Protein AF-A0A699I333-F1 (afdb_monomer_lite)

pLDDT: mean 75.97, std 19.04, range [36.66, 93.88]

Foldseek 3Di:
DDDDDDDDCVVPVVLCVVVVNDDPPWDWDQDFQVGTDDTDHDDPVRVVVVVVVCVVPVDPDDPPDGGDDPPPPPPPVPDPPPDDDDDDD

Secondary structure (DSSP, 8-state):
--------TTT-HHHHHHTT--SSSEEEEEEGGGEEEEEEE--GGGTHHHHHHHHHH--S----SSPPPTT-S-----PPP--------

Radius of gyration: 18.67 Å; chains: 1; bounding box: 29×56×55 Å

Structure (mmCIF, N/CA/C/O backbone):
data_AF-A0A699I333-F1
#
_entry.id   AF-A0A699I333-F1
#
loop_
_atom_site.group_PDB
_atom_site.id
_atom_site.type_symbol
_atom_site.label_atom_id
_atom_site.label_alt_id
_atom_site.label_comp_id
_atom_site.label_asym_id
_atom_site.label_entity_id
_atom_site.label_seq_id
_atom_site.pdbx_PDB_ins_code
_atom_site.Cartn_x
_atom_site.Cartn_y
_atom_site.Cartn_z
_atom_site.occupancy
_atom_site.B_iso_or_equiv
_atom_site.auth_seq_id
_atom_site.auth_comp_id
_atom_site.auth_asym_id
_atom_site.auth_atom_id
_atom_site.pdbx_PDB_model_num
ATOM 1 N N . GLU A 1 1 ? 0.401 1.209 -16.889 1.00 75.50 1 GLU A N 1
ATOM 2 C CA . GLU A 1 1 ? -0.701 1.975 -16.261 1.00 75.50 1 GLU A CA 1
ATOM 3 C C . GLU A 1 1 ? -0.923 1.491 -14.834 1.00 75.50 1 GLU A C 1
ATOM 5 O O . GLU A 1 1 ? -0.607 0.342 -14.546 1.00 75.50 1 GLU A O 1
ATOM 10 N N . ILE A 1 2 ? -1.423 2.354 -13.946 1.00 85.50 2 ILE A N 1
ATOM 11 C CA . ILE A 1 2 ? -1.675 2.022 -12.535 1.00 85.50 2 ILE A CA 1
ATOM 12 C C . ILE A 1 2 ? -3.179 2.083 -12.286 1.00 85.50 2 ILE A C 1
ATOM 14 O O . ILE A 1 2 ? -3.806 3.109 -12.549 1.00 85.50 2 ILE A O 1
ATOM 18 N N . LEU A 1 3 ? -3.744 1.001 -11.751 1.00 89.06 3 LEU A N 1
ATOM 19 C CA . LEU A 1 3 ? -5.153 0.931 -11.383 1.00 89.06 3 LEU A CA 1
ATOM 20 C C . LEU A 1 3 ? -5.330 1.235 -9.893 1.00 89.06 3 LEU A C 1
ATOM 22 O O . LEU A 1 3 ? -4.750 0.566 -9.040 1.00 89.06 3 LEU A O 1
ATOM 26 N N . PHE A 1 4 ? -6.176 2.215 -9.582 1.00 90.69 4 PHE A N 1
ATOM 27 C CA . PHE A 1 4 ? -6.542 2.548 -8.209 1.00 90.69 4 PHE A CA 1
ATOM 28 C C . PHE A 1 4 ? -7.902 1.943 -7.869 1.00 90.69 4 PHE A C 1
ATOM 30 O O . PHE A 1 4 ? -8.940 2.415 -8.332 1.00 90.69 4 PHE A O 1
ATOM 37 N N . LEU A 1 5 ? -7.893 0.912 -7.027 1.00 91.38 5 LEU A N 1
ATOM 38 C CA . LEU A 1 5 ? -9.103 0.289 -6.501 1.00 91.38 5 LEU A CA 1
ATOM 39 C C . LEU A 1 5 ? -9.432 0.883 -5.131 1.00 91.38 5 LEU A C 1
ATOM 41 O O . LEU A 1 5 ? -8.656 0.767 -4.184 1.00 91.38 5 LEU A O 1
ATOM 45 N N . LYS A 1 6 ? -10.592 1.533 -5.030 1.00 92.00 6 LYS A N 1
ATOM 46 C CA . LYS A 1 6 ? -11.110 2.063 -3.766 1.00 92.00 6 LYS A CA 1
ATOM 47 C C . LYS A 1 6 ? -12.012 1.014 -3.135 1.00 92.00 6 LYS A C 1
ATOM 49 O O . LYS A 1 6 ? -13.039 0.670 -3.707 1.00 92.00 6 LYS A O 1
ATOM 54 N N . VAL A 1 7 ? -11.634 0.539 -1.956 1.00 90.69 7 VAL A N 1
ATOM 55 C CA . VAL A 1 7 ? -12.443 -0.390 -1.164 1.00 90.69 7 VAL A CA 1
ATOM 56 C C . VAL A 1 7 ? -12.958 0.356 0.058 1.00 90.69 7 VAL A C 1
ATOM 58 O O . VAL A 1 7 ? -12.167 0.877 0.843 1.00 90.69 7 VAL A O 1
ATOM 61 N N . ASN A 1 8 ? -14.281 0.422 0.215 1.00 92.12 8 ASN A N 1
ATOM 62 C CA . ASN A 1 8 ? -14.885 0.957 1.429 1.00 92.12 8 ASN A CA 1
ATOM 63 C C . ASN A 1 8 ? -14.799 -0.099 2.539 1.00 92.12 8 ASN A C 1
ATOM 65 O O . ASN A 1 8 ? -15.363 -1.189 2.405 1.00 92.12 8 ASN A O 1
ATOM 69 N N . PHE A 1 9 ? -14.097 0.231 3.625 1.00 91.25 9 PHE A N 1
ATOM 70 C CA . PHE A 1 9 ? -13.920 -0.665 4.765 1.00 91.25 9 PHE A CA 1
ATOM 71 C C . PHE A 1 9 ? -15.249 -1.012 5.438 1.00 91.25 9 PHE A C 1
ATOM 73 O O . PHE A 1 9 ? -15.438 -2.156 5.844 1.00 91.25 9 PHE A O 1
ATOM 80 N N . ASP A 1 10 ? -16.177 -0.058 5.542 1.00 90.88 10 ASP A N 1
ATOM 81 C CA . ASP A 1 10 ? -17.427 -0.280 6.266 1.00 90.88 10 ASP A CA 1
ATOM 82 C C . ASP A 1 10 ? -18.394 -1.201 5.523 1.00 90.88 10 ASP A C 1
ATOM 84 O O . ASP A 1 10 ? -19.072 -2.014 6.153 1.00 90.88 10 ASP A O 1
ATOM 88 N N . GLU A 1 11 ? -18.398 -1.135 4.194 1.00 93.88 11 GLU A N 1
ATOM 89 C CA . GLU A 1 11 ? -19.212 -1.999 3.332 1.00 93.88 11 GLU A CA 1
ATOM 90 C C . GLU A 1 11 ? -18.573 -3.383 3.131 1.00 93.88 11 GLU A C 1
ATOM 92 O O . GLU A 1 11 ? -19.279 -4.379 2.996 1.00 93.88 11 GLU A O 1
ATOM 97 N N . ASN A 1 12 ? -17.236 -3.477 3.161 1.00 90.44 12 ASN A N 1
ATOM 98 C CA . ASN A 1 12 ? -16.486 -4.697 2.835 1.00 90.44 12 ASN A CA 1
ATOM 99 C C . ASN A 1 12 ? -15.704 -5.267 4.031 1.00 90.44 12 ASN A C 1
ATOM 101 O O . ASN A 1 12 ? -14.674 -5.925 3.858 1.00 90.44 12 ASN A O 1
ATOM 105 N N . LYS A 1 13 ? -16.210 -5.074 5.257 1.00 89.50 13 LYS A N 1
ATOM 106 C CA . LYS A 1 13 ? -15.597 -5.561 6.510 1.00 89.50 13 LYS A CA 1
ATOM 107 C C . LYS A 1 13 ? -15.043 -6.995 6.444 1.00 89.50 13 LYS A C 1
ATOM 109 O O . LYS A 1 13 ? -13.905 -7.178 6.879 1.00 89.50 13 LYS A O 1
ATOM 114 N N . PRO A 1 14 ? -15.771 -8.020 5.946 1.00 89.19 14 PRO A N 1
ATOM 115 C CA . PRO A 1 14 ? -15.233 -9.383 5.898 1.00 89.19 14 PRO A CA 1
ATOM 116 C C . PRO A 1 14 ? -14.019 -9.507 4.966 1.00 89.19 14 PRO A C 1
ATOM 118 O O . PRO A 1 14 ? -13.039 -10.152 5.330 1.00 89.19 14 PRO A O 1
ATOM 121 N N . MET A 1 15 ? -14.034 -8.834 3.812 1.00 87.62 15 MET A N 1
ATOM 122 C CA . MET A 1 15 ? -12.905 -8.821 2.878 1.00 87.62 15 MET A CA 1
ATOM 123 C C . MET A 1 15 ? -11.685 -8.133 3.502 1.00 87.62 15 MET A C 1
ATOM 125 O O . MET A 1 15 ? -10.595 -8.697 3.496 1.00 87.62 15 MET A O 1
ATOM 129 N N . CYS A 1 16 ? -11.858 -6.949 4.096 1.00 89.38 16 CYS A N 1
ATOM 130 C CA . CYS A 1 16 ? -10.757 -6.217 4.729 1.00 89.38 16 CYS A CA 1
ATOM 131 C C . CYS A 1 16 ? -10.142 -6.990 5.907 1.00 89.38 16 CYS A C 1
ATOM 133 O O . CYS A 1 16 ? -8.923 -6.977 6.075 1.00 89.38 16 CYS A O 1
ATOM 135 N N . LYS A 1 17 ? -10.961 -7.713 6.687 1.00 88.06 17 LYS A N 1
ATOM 136 C CA . LYS A 1 17 ? -10.474 -8.613 7.745 1.00 88.06 17 LYS A CA 1
ATOM 137 C C . LYS A 1 17 ? -9.625 -9.754 7.182 1.00 88.06 17 LYS A C 1
ATOM 139 O O . LYS A 1 17 ? -8.553 -10.009 7.724 1.00 88.06 17 LYS A O 1
ATOM 144 N N . ASN A 1 18 ? -10.070 -10.387 6.095 1.00 87.44 18 ASN A N 1
ATOM 145 C CA . ASN A 1 18 ? -9.324 -11.462 5.433 1.00 87.44 18 ASN A CA 1
ATOM 146 C C . ASN A 1 18 ? -8.015 -10.972 4.791 1.00 87.44 18 ASN A C 1
ATOM 148 O O . ASN A 1 18 ? -7.053 -11.724 4.722 1.00 87.44 18 ASN A O 1
ATOM 152 N N . LEU A 1 19 ? -7.958 -9.707 4.366 1.00 86.69 19 LEU A N 1
ATOM 153 C CA . LEU A 1 19 ? -6.746 -9.051 3.856 1.00 86.69 19 LEU A CA 1
ATOM 154 C C . LEU A 1 19 ? -5.836 -8.496 4.970 1.00 86.69 19 LEU A C 1
ATOM 156 O O . LEU A 1 19 ? -4.898 -7.750 4.697 1.00 86.69 19 LEU A O 1
ATOM 160 N N . ASN A 1 20 ? -6.110 -8.830 6.237 1.00 87.12 20 ASN A N 1
ATOM 161 C CA . ASN A 1 20 ? -5.376 -8.355 7.413 1.00 87.12 20 ASN A CA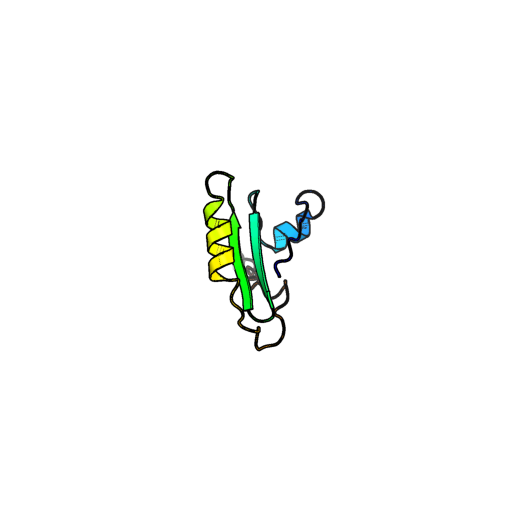 1
ATOM 162 C C . ASN A 1 20 ? -5.307 -6.816 7.545 1.00 87.12 20 ASN A C 1
ATOM 164 O O . ASN A 1 20 ? -4.390 -6.278 8.176 1.00 87.12 20 ASN A O 1
ATOM 168 N N . VAL A 1 21 ? -6.304 -6.094 7.026 1.00 89.00 21 VAL A N 1
ATOM 169 C CA . VAL A 1 21 ? -6.412 -4.636 7.160 1.00 89.00 21 VAL A CA 1
ATOM 170 C C . VAL A 1 21 ? -6.965 -4.288 8.543 1.00 89.00 21 VAL A C 1
ATOM 172 O O . VAL A 1 21 ? -8.136 -4.522 8.839 1.00 89.00 21 VAL A O 1
ATOM 175 N N . LYS A 1 22 ? -6.110 -3.724 9.405 1.00 87.50 22 LYS A N 1
ATOM 176 C CA . LYS A 1 22 ? -6.446 -3.384 10.805 1.00 87.50 22 LYS A CA 1
ATOM 177 C C . LYS A 1 22 ? -6.591 -1.888 11.080 1.00 87.50 22 LYS A C 1
ATOM 179 O O . LYS A 1 22 ? -7.228 -1.508 12.054 1.00 87.50 22 LYS A O 1
ATOM 184 N N . VAL A 1 23 ? -5.958 -1.049 10.265 1.00 91.19 23 VAL A N 1
ATOM 185 C CA . VAL A 1 23 ? -5.894 0.406 10.455 1.00 91.19 23 VAL A CA 1
ATOM 186 C C . VAL A 1 23 ? -6.197 1.094 9.136 1.00 91.19 23 VAL A C 1
ATOM 188 O O . VAL A 1 23 ? -5.881 0.551 8.082 1.00 91.19 23 VAL A O 1
ATOM 191 N N . LEU A 1 24 ? -6.778 2.288 9.187 1.00 89.44 24 LEU A N 1
ATOM 192 C CA . LEU A 1 24 ? -7.070 3.100 8.008 1.00 89.44 24 LEU A CA 1
ATOM 193 C C . LEU A 1 24 ? -6.273 4.412 8.086 1.00 89.44 24 LEU A C 1
ATOM 195 O O . LEU A 1 24 ? -6.131 4.956 9.182 1.00 89.44 24 LEU A O 1
ATOM 199 N N . PRO A 1 25 ? -5.745 4.931 6.962 1.00 91.19 25 PRO A N 1
ATOM 200 C CA . PRO A 1 25 ? -5.792 4.378 5.604 1.00 91.19 25 PRO A CA 1
ATOM 201 C C . PRO A 1 25 ? -4.768 3.246 5.391 1.00 91.19 25 PRO A C 1
ATOM 203 O O . PRO A 1 25 ? -3.653 3.300 5.921 1.00 91.19 25 PRO A O 1
ATOM 206 N N . TYR A 1 26 ? -5.128 2.247 4.578 1.00 92.00 26 TYR A N 1
ATOM 207 C CA . TYR A 1 26 ? -4.280 1.096 4.240 1.00 92.00 26 TYR A CA 1
ATOM 208 C C . TYR A 1 26 ? -4.167 0.914 2.727 1.00 92.00 26 TYR A C 1
ATOM 210 O O . TYR A 1 26 ? -5.140 1.126 2.007 1.00 92.00 26 TYR A O 1
ATOM 218 N N . PHE A 1 27 ? -2.991 0.502 2.255 1.00 91.69 27 PHE A N 1
ATOM 219 C CA . PHE A 1 27 ? -2.697 0.320 0.839 1.00 91.69 27 PHE A CA 1
ATOM 220 C C . PHE A 1 27 ? -2.042 -1.038 0.597 1.00 91.69 27 PHE A C 1
ATOM 222 O O . PHE A 1 27 ? -1.089 -1.414 1.284 1.00 91.69 27 PHE A O 1
ATOM 229 N N . HIS A 1 28 ? -2.535 -1.732 -0.424 1.00 91.31 28 HIS A N 1
ATOM 230 C CA . HIS A 1 28 ? -1.914 -2.925 -0.978 1.00 91.31 28 HIS A CA 1
ATOM 231 C C . HIS A 1 28 ? -1.506 -2.652 -2.422 1.00 91.31 28 HIS A C 1
ATOM 233 O O . HIS A 1 28 ? -2.276 -2.076 -3.191 1.00 91.31 28 HIS A O 1
ATOM 239 N N . PHE A 1 29 ? -0.305 -3.082 -2.786 1.00 90.88 29 PHE A N 1
ATOM 240 C CA . PHE A 1 29 ? 0.175 -3.051 -4.161 1.00 90.88 29 PHE A CA 1
ATOM 241 C C . PHE A 1 29 ? 0.193 -4.470 -4.695 1.00 90.88 29 PHE A C 1
ATOM 243 O O . PHE A 1 29 ? 0.820 -5.342 -4.094 1.00 90.88 29 PHE A O 1
ATOM 250 N N . TYR A 1 30 ? -0.460 -4.677 -5.833 1.00 88.31 30 TYR A N 1
ATOM 251 C CA . TYR A 1 30 ? -0.479 -5.958 -6.524 1.00 88.31 30 TYR A CA 1
ATOM 252 C C . TYR A 1 30 ? 0.097 -5.817 -7.927 1.00 88.31 30 TYR A C 1
ATOM 254 O O . TYR A 1 30 ? -0.099 -4.793 -8.584 1.00 88.31 30 TYR A O 1
ATOM 262 N N . ARG A 1 31 ? 0.786 -6.858 -8.395 1.00 85.88 31 ARG A N 1
ATOM 263 C CA . ARG A 1 31 ? 1.322 -6.922 -9.754 1.00 85.88 31 ARG A CA 1
ATOM 264 C C . ARG A 1 31 ? 1.268 -8.348 -10.288 1.00 85.88 31 ARG A C 1
ATOM 266 O O . ARG A 1 31 ? 2.055 -9.184 -9.868 1.00 85.88 31 ARG A O 1
ATOM 273 N N . GLY A 1 32 ? 0.363 -8.595 -11.236 1.00 82.94 32 GLY A N 1
ATOM 274 C CA . GLY A 1 32 ? 0.275 -9.820 -12.042 1.00 82.94 32 GLY A CA 1
ATOM 275 C C . GLY A 1 32 ? 0.715 -11.112 -11.336 1.00 82.94 32 GLY A C 1
ATOM 276 O O . GLY A 1 32 ? 0.117 -11.538 -10.350 1.00 82.94 32 GLY A O 1
ATOM 277 N N . ALA A 1 33 ? 1.787 -11.724 -11.842 1.00 83.00 33 ALA A N 1
ATOM 278 C CA . ALA A 1 33 ? 2.373 -12.964 -11.319 1.00 83.00 33 ALA A CA 1
ATOM 279 C C . ALA A 1 33 ? 3.150 -12.808 -9.997 1.00 83.00 33 ALA A C 1
ATOM 281 O O . ALA A 1 33 ? 3.374 -13.789 -9.287 1.00 83.00 33 ALA A O 1
ATOM 282 N N . ASP A 1 34 ? 3.562 -11.590 -9.643 1.00 81.19 34 ASP A N 1
ATOM 283 C CA . ASP A 1 34 ? 4.254 -11.326 -8.379 1.00 81.19 34 ASP A CA 1
ATOM 284 C C . ASP A 1 34 ? 3.275 -11.331 -7.195 1.00 81.19 34 ASP A C 1
ATOM 286 O O . ASP A 1 34 ? 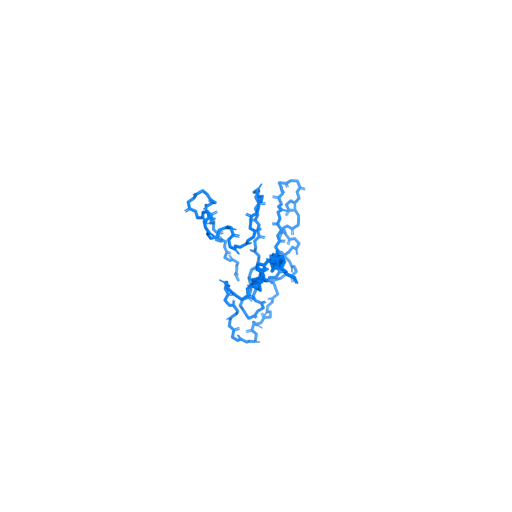3.658 -11.633 -6.064 1.00 81.19 34 ASP A O 1
ATOM 290 N N . GLY A 1 35 ? 1.990 -11.064 -7.452 1.00 86.25 35 GLY A N 1
ATOM 291 C CA . GLY A 1 35 ? 0.962 -10.978 -6.421 1.00 86.25 35 GLY A CA 1
ATOM 292 C C . GLY A 1 35 ? 1.130 -9.710 -5.589 1.00 86.25 35 GLY A C 1
ATOM 293 O O . GLY A 1 35 ? 1.279 -8.624 -6.149 1.00 86.25 35 GLY A O 1
ATOM 294 N N . GLN A 1 36 ? 1.064 -9.829 -4.260 1.00 88.25 36 GLN A N 1
ATOM 295 C CA . GLN A 1 36 ? 1.196 -8.695 -3.342 1.00 88.25 36 GLN A CA 1
ATOM 296 C C . GLN A 1 36 ? 2.661 -8.273 -3.183 1.00 88.25 36 GLN A C 1
ATOM 298 O O . GLN A 1 36 ? 3.476 -9.033 -2.668 1.00 88.25 36 GLN A O 1
ATOM 303 N N . LEU A 1 37 ? 2.975 -7.041 -3.571 1.00 87.31 37 LEU A N 1
ATOM 304 C CA . LEU A 1 37 ? 4.319 -6.469 -3.498 1.00 87.31 37 LEU A CA 1
ATOM 305 C C . LEU A 1 37 ? 4.548 -5.668 -2.218 1.00 87.31 37 LEU A C 1
ATOM 307 O O . LEU A 1 37 ? 5.566 -5.829 -1.554 1.00 87.31 37 LEU A O 1
ATOM 311 N N . GLU A 1 38 ? 3.599 -4.802 -1.871 1.00 89.75 38 GLU A N 1
ATOM 312 C CA . GLU A 1 38 ? 3.694 -3.919 -0.709 1.00 89.75 38 GLU A CA 1
ATOM 313 C C . GLU A 1 38 ? 2.362 -3.908 0.043 1.00 89.75 38 GLU A C 1
ATOM 315 O O . GLU A 1 38 ? 1.284 -4.023 -0.548 1.00 89.75 38 GLU A O 1
ATOM 320 N N . SER A 1 39 ? 2.444 -3.777 1.366 1.00 90.81 39 SER A N 1
ATOM 321 C CA . SER A 1 39 ? 1.297 -3.779 2.274 1.00 90.81 39 SER A CA 1
ATOM 322 C C . SER A 1 39 ? 1.599 -2.875 3.450 1.00 90.81 39 SER A C 1
ATOM 324 O O . SER A 1 39 ? 2.417 -3.213 4.309 1.00 90.81 39 SER A O 1
ATOM 326 N N . PHE A 1 40 ? 0.992 -1.693 3.482 1.00 90.81 40 PHE A N 1
ATOM 327 C CA . PHE A 1 40 ? 1.289 -0.727 4.530 1.00 90.81 40 PHE A CA 1
ATOM 328 C C . PHE A 1 40 ? 0.145 0.248 4.783 1.00 90.81 40 PHE A C 1
ATOM 330 O O . PHE A 1 40 ? -0.625 0.607 3.896 1.00 90.81 40 PHE A O 1
ATOM 337 N N . SER A 1 41 ? 0.103 0.755 6.013 1.00 91.00 41 SER A N 1
ATOM 338 C CA . SER A 1 41 ? -0.684 1.930 6.359 1.00 91.00 41 SER A CA 1
ATOM 339 C C . SER A 1 41 ? 0.134 3.200 6.160 1.00 91.00 41 SER A C 1
ATOM 341 O O . SER A 1 41 ? 1.332 3.247 6.466 1.00 91.00 41 SER A O 1
ATOM 343 N N . CYS A 1 42 ? -0.511 4.251 5.668 1.00 87.00 42 CYS A N 1
ATOM 344 C CA . CYS A 1 42 ? 0.140 5.527 5.408 1.00 87.00 42 CYS A CA 1
ATOM 345 C C . CYS A 1 42 ? -0.801 6.684 5.734 1.00 87.00 42 CYS A C 1
ATOM 347 O O . CYS A 1 42 ? -1.982 6.635 5.410 1.00 87.00 42 CYS A O 1
ATOM 349 N N . SER A 1 43 ? -0.258 7.737 6.345 1.00 86.94 43 SER A N 1
ATOM 350 C CA . SER A 1 43 ? -0.941 9.017 6.548 1.00 86.94 43 SER A CA 1
ATOM 351 C C . SER A 1 43 ? -0.447 10.054 5.537 1.00 86.94 43 SER A C 1
ATOM 353 O O . SER A 1 43 ? 0.546 9.825 4.843 1.00 86.94 43 SER A O 1
ATOM 355 N N . LEU A 1 44 ? -1.103 11.217 5.474 1.00 87.38 44 LEU A N 1
ATOM 356 C CA . LEU A 1 44 ? -0.736 12.306 4.559 1.00 87.38 44 LEU A CA 1
ATOM 357 C C . LEU A 1 44 ? 0.743 12.720 4.696 1.00 87.38 44 LEU A C 1
ATOM 359 O O . LEU A 1 44 ? 1.438 12.894 3.702 1.00 87.38 44 LEU A O 1
ATOM 363 N N . ALA A 1 45 ? 1.254 12.777 5.930 1.00 87.88 45 ALA A N 1
ATOM 364 C CA . ALA A 1 45 ? 2.649 13.119 6.221 1.00 87.88 45 ALA A CA 1
ATOM 365 C C . ALA A 1 45 ? 3.666 12.119 5.639 1.00 87.88 45 ALA A C 1
ATOM 367 O O . ALA A 1 45 ? 4.833 12.447 5.459 1.00 87.88 45 ALA A O 1
ATOM 368 N N . LYS A 1 46 ? 3.231 10.890 5.346 1.00 87.38 46 LYS A N 1
ATOM 369 C CA . LYS A 1 46 ? 4.070 9.814 4.806 1.00 87.38 46 LYS A CA 1
ATOM 370 C C . LYS A 1 46 ? 3.758 9.524 3.338 1.00 87.38 46 LYS A C 1
ATOM 372 O O . LYS A 1 46 ? 4.197 8.496 2.833 1.00 87.38 46 LYS A O 1
ATOM 377 N N . PHE A 1 47 ? 3.051 10.418 2.637 1.00 88.62 47 PHE A N 1
ATOM 378 C CA . PHE A 1 47 ? 2.642 10.228 1.238 1.00 88.62 47 PHE A CA 1
ATOM 379 C C . PHE A 1 47 ? 3.806 9.874 0.300 1.00 88.62 47 PHE A C 1
ATOM 381 O O . PHE A 1 47 ? 3.623 9.127 -0.659 1.00 88.62 47 PHE A O 1
ATOM 388 N N . GLN A 1 48 ? 5.021 10.334 0.615 1.00 91.25 48 GLN A N 1
ATOM 389 C CA . GLN A 1 48 ? 6.233 9.965 -0.117 1.00 91.25 48 GLN A CA 1
ATOM 390 C C . GLN A 1 48 ? 6.437 8.443 -0.197 1.00 91.25 48 GLN A C 1
ATOM 392 O O . GLN A 1 48 ? 6.801 7.941 -1.251 1.00 91.25 48 GLN A O 1
ATOM 397 N N . LYS A 1 49 ? 6.059 7.688 0.843 1.00 90.12 49 LYS A N 1
ATOM 398 C CA . LYS A 1 49 ? 6.133 6.219 0.857 1.00 90.12 49 LYS A CA 1
ATOM 399 C C . LYS A 1 49 ? 5.321 5.575 -0.271 1.00 90.12 49 LYS A C 1
ATOM 401 O O . LYS A 1 49 ? 5.738 4.563 -0.824 1.00 90.12 49 LYS A O 1
ATOM 406 N N . ILE A 1 50 ? 4.180 6.168 -0.629 1.00 90.25 50 ILE A N 1
ATOM 407 C CA . ILE A 1 50 ? 3.349 5.698 -1.745 1.00 90.25 50 ILE A CA 1
ATOM 408 C C . ILE A 1 50 ? 4.048 5.989 -3.075 1.00 90.25 50 ILE A C 1
ATOM 410 O O . ILE A 1 50 ? 4.115 5.108 -3.929 1.00 90.25 50 ILE A O 1
ATOM 414 N N . LYS A 1 51 ? 4.607 7.195 -3.244 1.00 91.12 51 LYS A N 1
ATOM 415 C CA . LYS A 1 51 ? 5.368 7.558 -4.451 1.00 91.12 51 LYS A CA 1
ATOM 416 C C . LYS A 1 51 ? 6.576 6.647 -4.650 1.00 91.12 51 LYS A C 1
ATOM 418 O O . LYS A 1 51 ? 6.784 6.156 -5.754 1.00 91.12 51 LYS A O 1
ATOM 423 N N . ASP A 1 52 ? 7.323 6.382 -3.585 1.00 91.81 52 ASP A N 1
ATOM 424 C CA . ASP A 1 52 ? 8.515 5.536 -3.632 1.00 91.81 52 ASP A CA 1
ATOM 425 C C . ASP A 1 52 ? 8.150 4.088 -3.979 1.00 91.81 52 ASP A C 1
ATOM 427 O O . ASP A 1 52 ? 8.808 3.467 -4.813 1.00 91.81 52 ASP A O 1
ATOM 431 N N . ALA A 1 53 ? 7.054 3.565 -3.413 1.00 90.44 53 ALA A N 1
ATOM 432 C CA . ALA A 1 53 ? 6.533 2.246 -3.766 1.00 90.44 53 ALA A CA 1
ATOM 433 C C . ALA A 1 53 ? 6.120 2.175 -5.246 1.00 90.44 53 ALA A C 1
ATOM 435 O O . ALA A 1 53 ? 6.451 1.208 -5.933 1.00 90.44 53 ALA A O 1
ATOM 436 N N . ILE A 1 54 ? 5.458 3.216 -5.765 1.00 89.56 54 ILE A N 1
ATOM 437 C CA . ILE A 1 54 ? 5.119 3.307 -7.190 1.00 89.56 54 ILE A CA 1
ATOM 438 C C . ILE A 1 54 ? 6.391 3.305 -8.041 1.00 89.56 54 ILE A C 1
ATOM 440 O O . ILE A 1 54 ? 6.489 2.494 -8.951 1.00 89.56 54 ILE A O 1
ATOM 444 N N . LEU A 1 55 ? 7.381 4.151 -7.749 1.00 89.62 55 LEU A N 1
ATOM 445 C CA . LEU A 1 55 ? 8.623 4.224 -8.532 1.00 89.62 55 LEU A CA 1
ATOM 446 C C . LEU A 1 55 ? 9.385 2.893 -8.536 1.00 89.62 55 LEU A C 1
ATOM 448 O O . LEU A 1 55 ? 9.872 2.458 -9.577 1.00 89.62 55 LEU A O 1
ATOM 452 N N . LYS A 1 56 ? 9.438 2.216 -7.387 1.00 88.50 56 LYS A N 1
ATOM 453 C CA . LYS A 1 56 ? 10.081 0.907 -7.233 1.00 88.50 56 LYS A CA 1
ATOM 454 C C . LYS A 1 56 ? 9.394 -0.185 -8.059 1.00 88.50 56 LYS A C 1
ATOM 456 O O . LYS A 1 56 ? 10.067 -1.084 -8.563 1.00 88.50 56 LYS A O 1
ATOM 461 N N . HIS A 1 57 ? 8.068 -0.126 -8.189 1.00 86.44 57 HIS A N 1
ATOM 462 C CA . HIS A 1 57 ? 7.269 -1.204 -8.775 1.00 86.44 57 HIS A CA 1
ATOM 463 C C . HIS A 1 57 ? 6.645 -0.884 -10.139 1.00 86.44 57 HIS A C 1
ATOM 465 O O . HIS A 1 57 ? 6.120 -1.796 -10.771 1.00 86.44 57 HIS A O 1
ATOM 471 N N . ASN A 1 58 ? 6.743 0.345 -10.641 1.00 82.38 58 ASN A N 1
ATOM 472 C CA . ASN A 1 58 ? 6.277 0.761 -11.967 1.00 82.38 58 ASN A CA 1
ATOM 473 C C . ASN A 1 58 ? 7.374 0.580 -13.032 1.00 82.38 58 ASN A C 1
ATOM 475 O O . ASN A 1 58 ? 7.731 1.510 -13.746 1.00 82.38 58 ASN A O 1
ATOM 479 N N . THR A 1 59 ? 7.968 -0.610 -13.085 1.00 77.00 59 THR A N 1
ATOM 480 C CA . THR A 1 59 ? 8.979 -0.965 -14.094 1.00 77.00 59 THR A CA 1
ATOM 481 C C . THR A 1 59 ? 8.313 -1.619 -15.303 1.00 77.00 59 THR A C 1
ATOM 483 O O . THR A 1 59 ? 7.343 -2.347 -15.120 1.00 77.00 59 THR A O 1
ATOM 486 N N . ASP A 1 60 ? 8.859 -1.486 -16.514 1.00 66.75 60 ASP A N 1
ATOM 487 C CA . ASP A 1 60 ? 8.296 -2.088 -17.749 1.00 66.75 60 ASP A CA 1
ATOM 488 C C . ASP A 1 60 ? 8.402 -3.624 -17.819 1.00 66.75 60 ASP A C 1
ATOM 490 O O . ASP A 1 60 ? 8.150 -4.250 -18.849 1.00 66.75 60 ASP A O 1
ATOM 494 N N . ARG A 1 61 ? 8.808 -4.273 -16.724 1.00 64.88 61 ARG A N 1
ATOM 495 C CA . ARG A 1 61 ? 8.945 -5.727 -16.677 1.00 64.88 61 ARG A CA 1
ATOM 496 C C . ARG A 1 61 ? 7.574 -6.387 -16.849 1.00 64.88 61 ARG A C 1
ATOM 498 O O . ARG A 1 61 ? 6.669 -6.192 -16.039 1.00 64.88 61 ARG A O 1
ATOM 505 N N . CYS A 1 62 ? 7.413 -7.204 -17.882 1.00 57.53 62 CYS A N 1
ATOM 506 C CA . CYS A 1 62 ? 6.249 -8.078 -17.967 1.00 57.53 62 CYS A CA 1
ATOM 507 C C . CYS A 1 62 ? 6.276 -9.071 -16.800 1.00 57.53 62 CYS A C 1
ATOM 509 O O . CYS A 1 62 ? 7.320 -9.649 -16.494 1.00 57.53 62 CYS A O 1
ATOM 511 N N . SER A 1 63 ? 5.133 -9.269 -16.147 1.00 62.00 63 SER A N 1
ATOM 512 C CA . SER A 1 63 ? 4.952 -10.374 -15.210 1.00 62.00 63 SER A CA 1
ATOM 513 C C . SER A 1 63 ? 5.010 -11.680 -16.003 1.00 62.00 63 SER A C 1
ATOM 515 O O . SER A 1 63 ? 4.070 -12.012 -16.719 1.00 62.00 63 SER A O 1
ATOM 517 N N . ILE A 1 64 ? 6.134 -12.393 -15.925 1.00 63.81 64 ILE A N 1
ATOM 518 C CA . ILE A 1 64 ? 6.313 -13.687 -16.590 1.00 63.81 64 ILE A CA 1
ATOM 519 C C . ILE A 1 64 ? 5.838 -14.762 -15.613 1.00 63.81 64 ILE A C 1
ATOM 521 O O . ILE A 1 64 ? 6.578 -15.191 -14.732 1.00 63.81 64 ILE A O 1
ATOM 525 N N . GLY A 1 65 ? 4.572 -15.151 -15.733 1.00 68.81 65 GLY A N 1
ATOM 526 C CA . GLY A 1 65 ? 3.974 -16.210 -14.925 1.00 68.81 65 GLY A CA 1
ATOM 527 C C . GLY A 1 65 ? 2.451 -16.098 -14.837 1.00 68.81 65 GLY A C 1
ATOM 528 O O . GLY A 1 65 ? 1.887 -15.067 -15.208 1.00 68.81 65 GLY A O 1
ATOM 529 N N . PRO A 1 66 ? 1.764 -17.150 -14.361 1.00 72.69 66 PRO A N 1
ATOM 530 C CA . PRO A 1 66 ? 0.340 -17.073 -14.061 1.00 72.69 66 PRO A CA 1
ATOM 531 C C . PRO A 1 66 ? 0.084 -16.014 -12.980 1.00 72.69 66 PRO A C 1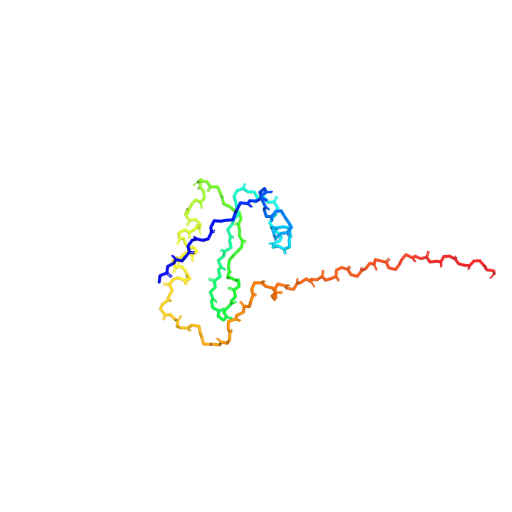
ATOM 533 O O . PRO A 1 66 ? 0.877 -15.859 -12.052 1.00 72.69 66 PRO A O 1
ATOM 536 N N . ASN A 1 67 ? -1.019 -15.273 -13.104 1.00 68.12 67 ASN A N 1
ATOM 537 C CA . ASN A 1 67 ? -1.372 -14.236 -12.135 1.00 68.12 67 ASN A CA 1
ATOM 538 C C . ASN A 1 67 ? 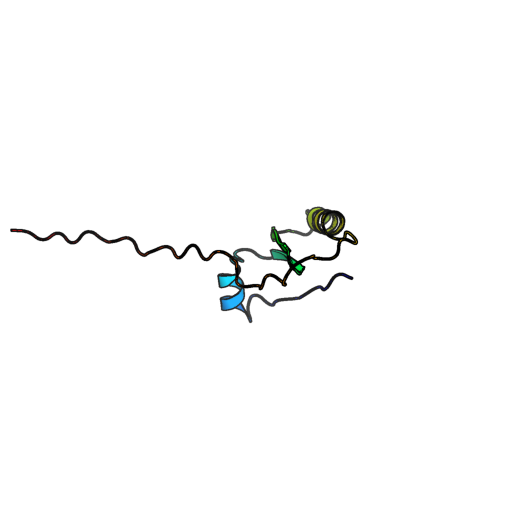-1.628 -14.859 -10.758 1.00 68.12 67 ASN A C 1
ATOM 540 O O . ASN A 1 67 ? -2.458 -15.763 -10.638 1.00 68.12 67 ASN A O 1
ATOM 544 N N . LYS A 1 68 ? -0.959 -14.343 -9.722 1.00 68.38 68 LYS A N 1
ATOM 545 C CA . LYS A 1 68 ? -1.222 -14.751 -8.341 1.00 68.38 68 LYS A CA 1
ATOM 546 C C . LYS A 1 68 ? -2.489 -14.071 -7.849 1.00 68.38 68 LYS A C 1
ATOM 548 O O . LYS A 1 68 ? -2.597 -12.843 -7.864 1.00 68.38 68 LYS A O 1
ATOM 553 N N . GLY A 1 69 ? -3.462 -14.879 -7.444 1.00 60.34 69 GLY A N 1
ATOM 554 C CA . GLY A 1 69 ? -4.758 -14.397 -6.987 1.00 60.34 69 GLY A CA 1
ATOM 555 C C . GLY A 1 69 ? -4.673 -13.669 -5.645 1.00 60.34 69 GLY A C 1
ATOM 556 O O . GLY A 1 69 ? -3.835 -13.977 -4.794 1.00 60.34 69 GLY A O 1
ATOM 557 N N . VAL A 1 70 ? -5.605 -12.738 -5.428 1.00 58.97 70 VAL A N 1
ATOM 558 C CA . VAL A 1 70 ? -5.882 -12.119 -4.122 1.00 58.97 70 VAL A CA 1
ATOM 559 C C . VAL A 1 70 ? -6.534 -13.186 -3.226 1.00 58.97 70 VAL A C 1
ATOM 561 O O . VAL A 1 70 ? -7.747 -13.236 -3.067 1.00 58.97 70 VAL A O 1
ATOM 564 N N . GLY A 1 71 ? -5.730 -14.135 -2.750 1.00 54.12 71 GLY A N 1
ATOM 565 C CA . GLY A 1 71 ? -6.200 -15.350 -2.077 1.00 54.12 71 GLY A CA 1
ATOM 566 C C . GLY A 1 71 ? -5.094 -16.354 -1.743 1.00 54.12 71 GLY A C 1
ATOM 567 O O . GLY A 1 71 ? -5.280 -17.175 -0.856 1.00 54.12 71 GLY A O 1
ATOM 568 N N . GLU A 1 72 ? -3.913 -16.245 -2.363 1.00 55.69 72 GLU A N 1
ATOM 569 C CA . GLU A 1 72 ? -2.722 -17.023 -1.969 1.00 55.69 72 GLU A CA 1
ATOM 570 C C . GLU A 1 72 ? -1.943 -16.388 -0.803 1.00 55.69 72 GLU A C 1
ATOM 572 O O . GLU A 1 72 ? -0.826 -16.801 -0.480 1.00 55.69 72 GLU A O 1
ATOM 577 N N . LEU A 1 73 ? -2.529 -15.380 -0.147 1.00 53.56 73 LEU A N 1
ATOM 578 C CA . LEU A 1 73 ? -2.104 -14.959 1.182 1.00 53.56 73 LEU A CA 1
ATOM 579 C C . LEU A 1 73 ? -2.162 -16.203 2.061 1.00 53.56 73 LEU A C 1
ATOM 581 O O . LEU A 1 73 ? -3.249 -16.726 2.295 1.00 53.56 73 LEU A O 1
ATOM 585 N N . LYS A 1 74 ? -0.999 -16.702 2.495 1.00 49.81 74 LYS A N 1
ATOM 586 C CA . LYS A 1 74 ? -0.917 -17.792 3.464 1.00 49.81 74 LYS A CA 1
ATOM 587 C C . LYS A 1 74 ? -1.739 -17.387 4.683 1.00 49.81 74 LYS A C 1
ATOM 589 O O . LYS A 1 74 ? -1.278 -16.647 5.547 1.00 49.81 74 LYS A O 1
ATOM 594 N N . LEU A 1 75 ? -2.977 -17.863 4.722 1.00 42.94 75 LEU A N 1
ATOM 595 C CA . LEU A 1 75 ? -3.711 -18.074 5.944 1.00 42.94 75 LEU A CA 1
ATOM 596 C C . LEU A 1 75 ? -2.882 -19.125 6.665 1.00 42.94 75 LEU A C 1
ATOM 598 O O . LEU A 1 75 ? -3.019 -20.320 6.408 1.00 42.94 75 LEU A O 1
ATOM 602 N N . ASP A 1 76 ? -1.968 -18.678 7.523 1.00 42.44 76 ASP A N 1
ATOM 603 C CA . ASP A 1 76 ? -1.548 -19.503 8.639 1.00 42.44 76 ASP A CA 1
ATOM 604 C C . ASP A 1 76 ? -2.833 -19.777 9.416 1.00 42.44 76 ASP A C 1
ATOM 606 O O . ASP A 1 76 ? -3.283 -18.987 10.248 1.00 42.44 76 ASP A O 1
ATOM 610 N N . THR A 1 77 ? -3.505 -20.862 9.035 1.00 37.53 77 THR A N 1
ATOM 611 C CA . THR A 1 77 ? -4.584 -21.475 9.784 1.00 37.53 77 THR A CA 1
ATOM 612 C C . THR A 1 77 ? -3.984 -21.749 11.150 1.00 37.53 77 THR A C 1
ATOM 614 O O . THR A 1 77 ? -3.254 -22.723 11.338 1.00 37.53 77 THR A O 1
ATOM 617 N N . VAL A 1 78 ? -4.217 -20.836 12.094 1.00 43.75 78 VAL A N 1
ATOM 618 C CA . VAL A 1 78 ? -3.945 -21.068 13.504 1.00 43.75 78 VAL A CA 1
ATOM 619 C C . VAL A 1 78 ? -4.792 -22.277 13.857 1.00 43.75 78 VAL A C 1
ATOM 621 O O . VAL A 1 78 ? -6.008 -22.189 14.016 1.00 43.75 78 VAL A O 1
ATOM 624 N N . SER A 1 79 ? -4.138 -23.434 13.879 1.00 38.84 79 SER A N 1
ATOM 625 C CA . SER A 1 79 ? -4.730 -24.657 14.383 1.00 38.84 79 SER A CA 1
ATOM 626 C C . SER A 1 79 ? -5.160 -24.367 15.822 1.00 38.84 79 SER A C 1
ATOM 628 O O . SER A 1 79 ? -4.363 -23.797 16.576 1.00 38.84 79 SER A O 1
ATOM 630 N N . PRO A 1 80 ? -6.401 -24.690 16.217 1.00 36.66 80 PRO A N 1
ATOM 631 C CA . PRO A 1 80 ? -6.841 -24.438 17.578 1.00 36.66 80 PRO A CA 1
ATOM 632 C C . PRO A 1 80 ? -5.904 -25.164 18.557 1.00 36.66 80 PRO A C 1
ATOM 634 O O . PRO A 1 80 ? -5.506 -26.304 18.288 1.00 36.66 80 PRO A O 1
ATOM 637 N 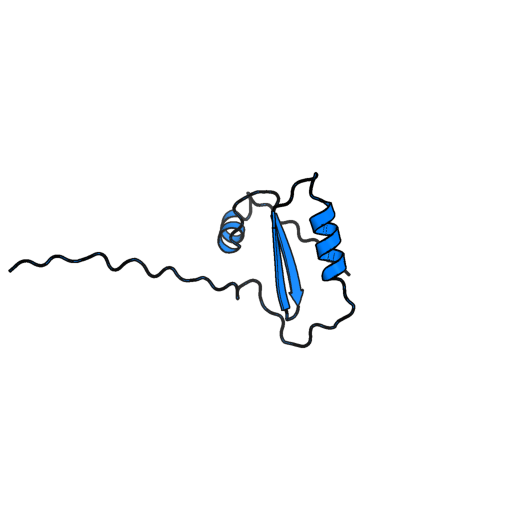N . PRO A 1 81 ? -5.520 -24.531 19.681 1.00 36.91 81 PRO A N 1
ATOM 638 C CA . PRO A 1 81 ? -4.708 -25.190 20.689 1.00 36.91 81 PRO A CA 1
ATOM 639 C C . PRO A 1 81 ? -5.453 -26.438 21.172 1.00 36.91 81 PRO A C 1
ATOM 641 O O . PRO A 1 81 ? -6.595 -26.348 21.624 1.00 36.91 81 PRO A O 1
ATOM 644 N N . LYS A 1 82 ? -4.809 -27.609 21.068 1.00 37.31 82 LYS A N 1
ATOM 645 C CA . LYS A 1 82 ? -5.257 -28.833 21.742 1.00 37.31 82 LYS A CA 1
ATOM 646 C C . LYS A 1 82 ? -5.254 -28.554 23.241 1.00 37.31 82 LYS A C 1
ATOM 648 O O . LYS A 1 82 ? -4.215 -28.620 23.894 1.00 37.31 82 LYS A O 1
ATOM 653 N N . ASN A 1 83 ? -6.418 -28.181 23.759 1.00 40.47 83 ASN A N 1
ATOM 654 C CA . ASN A 1 83 ? -6.626 -28.014 25.181 1.00 40.47 83 ASN A CA 1
ATOM 655 C C . ASN A 1 83 ? -6.572 -29.398 25.840 1.00 40.47 83 ASN A C 1
ATOM 657 O O . ASN A 1 83 ? -7.133 -30.374 25.342 1.00 40.47 83 ASN A O 1
ATOM 661 N N . LYS A 1 84 ? -5.823 -29.455 26.933 1.00 48.78 84 LYS A N 1
ATOM 662 C CA . LYS A 1 84 ? -5.483 -30.629 27.734 1.00 48.78 84 LYS A CA 1
ATOM 663 C C . LYS A 1 84 ? -6.769 -31.260 28.289 1.00 48.78 84 LYS A C 1
ATOM 665 O O . LYS A 1 84 ? -7.421 -30.645 29.127 1.00 48.78 84 LYS A O 1
ATOM 670 N N . GLN A 1 85 ? -7.125 -32.469 27.855 1.00 38.44 85 GLN A N 1
ATOM 671 C CA . GLN A 1 85 ? -8.034 -33.312 28.632 1.00 38.44 85 GLN A CA 1
ATOM 672 C C . GLN A 1 85 ? -7.218 -33.965 29.744 1.00 38.44 85 GLN A C 1
ATOM 674 O O . GLN A 1 85 ? -6.299 -34.745 29.500 1.00 38.44 85 GLN A O 1
ATOM 679 N N . ALA A 1 86 ? -7.520 -33.544 30.969 1.00 46.84 86 ALA A N 1
ATOM 680 C CA . ALA A 1 86 ? -7.291 -34.341 32.152 1.00 46.84 86 ALA A CA 1
ATOM 681 C C . ALA A 1 86 ? -8.251 -35.533 32.095 1.00 46.84 86 ALA A C 1
ATOM 683 O O . ALA A 1 86 ? -9.456 -35.332 31.957 1.00 46.84 86 ALA A O 1
ATOM 684 N N . GLU A 1 87 ? -7.720 -36.741 32.224 1.00 38.16 87 GLU A N 1
ATOM 685 C CA . GLU A 1 87 ? -8.507 -37.894 32.631 1.00 38.16 87 GLU A CA 1
ATOM 686 C C . GLU A 1 87 ? -7.783 -38.540 33.807 1.00 38.16 87 GLU A C 1
ATOM 688 O O . GLU A 1 87 ? -6.634 -38.971 33.712 1.00 38.16 87 GLU A O 1
ATOM 693 N N . SER A 1 88 ? -8.446 -38.460 34.954 1.00 41.38 88 SER A N 1
ATOM 694 C CA . SER A 1 88 ? -8.150 -39.218 36.155 1.00 41.38 88 SER A CA 1
ATOM 695 C C . SER A 1 88 ? -8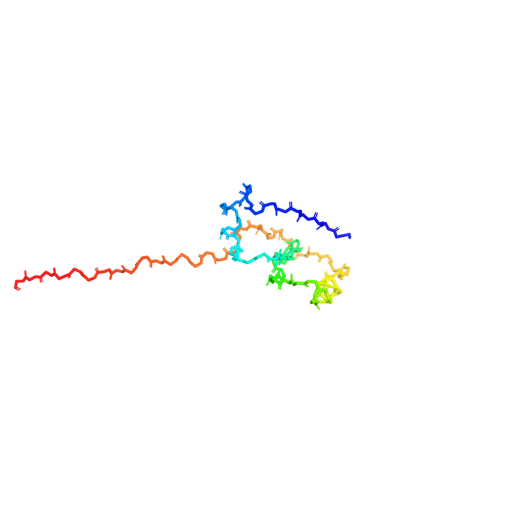.488 -40.683 35.908 1.00 41.38 88 SER A C 1
ATOM 697 O O . SER A 1 88 ? -9.606 -40.963 35.488 1.00 41.38 88 SER A O 1
ATOM 699 N N . THR A 1 89 ? -7.577 -41.597 36.230 1.00 43.28 89 THR A N 1
ATOM 700 C CA . THR A 1 89 ? -7.788 -42.724 37.161 1.00 43.28 89 THR A CA 1
ATOM 701 C C . THR A 1 89 ? -6.418 -43.250 37.572 1.00 43.28 89 THR A C 1
ATOM 703 O O . THR A 1 89 ? -5.554 -43.388 36.678 1.00 43.28 89 THR A O 1
#

InterPro domains:
  IPR036249 Thioredoxin-like superfamily [SSF52833] (2-58)

Sequence (89 aa):
EILFLKVNFDENKPMCKNLNVKVLPYFHFYRGADGQLESFSCSLAKFQKIKDAILKHNTDRCSIGPNKGVGELKLDTVSPPKNKQAEST

Organism: Tanacetum cinerariifolium (NCBI:txid118510)